Protein AF-A0A9W3XIC6-F1 (afdb_monomer_lite)

pLDDT: mean 89.59, std 8.78, range [54.06, 97.56]

Radius of gyration: 14.17 Å; chains: 1; bounding box: 34×26×43 Å

Secondary structure (DSSP, 8-state):
--HHHHHHHHHHHHHHHHHHHHHHHTPPPSSHHHHHHHHHHHHHHHHHHHHHHHTS-HHHHHHHHHH------TTEEEETTEEEE---

Structure (mmCIF, N/CA/C/O backbone):
data_AF-A0A9W3XIC6-F1
#
_entry.id   AF-A0A9W3XIC6-F1
#
loop_
_atom_site.group_PDB
_atom_site.id
_atom_site.type_symbol
_atom_site.label_atom_id
_atom_site.label_alt_id
_atom_site.label_comp_id
_atom_site.label_asym_id
_atom_site.label_entity_id
_atom_site.label_seq_id
_atom_site.pdbx_PDB_ins_code
_atom_site.Cartn_x
_atom_site.Cartn_y
_atom_site.Cartn_z
_atom_site.occupancy
_atom_site.B_iso_or_equiv
_atom_site.auth_seq_id
_atom_site.auth_comp_id
_atom_site.auth_asym_id
_atom_site.auth_atom_id
_atom_site.pdbx_PDB_model_num
ATOM 1 N N . MET A 1 1 ? 0.875 -6.026 24.367 1.00 54.06 1 MET A N 1
ATOM 2 C CA . MET A 1 1 ? 1.250 -4.861 23.542 1.00 54.06 1 MET A CA 1
ATOM 3 C C . MET A 1 1 ? 0.090 -3.901 23.607 1.00 54.06 1 MET A C 1
ATOM 5 O O . MET A 1 1 ? -1.034 -4.350 23.412 1.00 54.06 1 MET A O 1
ATOM 9 N N . ASP A 1 2 ? 0.339 -2.649 23.969 1.00 69.62 2 ASP A N 1
ATOM 10 C CA . ASP A 1 2 ? -0.723 -1.646 24.001 1.00 69.62 2 ASP A CA 1
ATOM 11 C C . ASP A 1 2 ? -1.209 -1.396 22.564 1.00 69.62 2 ASP A C 1
ATOM 13 O O . ASP A 1 2 ? -0.395 -1.324 21.637 1.00 69.62 2 ASP A O 1
ATOM 17 N N . ASN A 1 3 ? -2.524 -1.323 22.353 1.00 73.75 3 ASN A N 1
ATOM 18 C CA . ASN A 1 3 ? -3.124 -1.267 21.011 1.00 73.75 3 ASN A CA 1
ATOM 19 C C . ASN A 1 3 ? -2.610 -0.040 2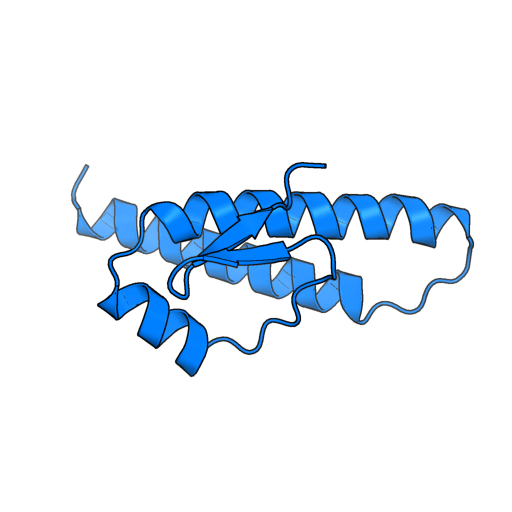0.222 1.00 73.75 3 ASN A C 1
ATOM 21 O O . ASN A 1 3 ? -2.379 -0.089 19.014 1.00 73.75 3 ASN A O 1
ATOM 25 N N . THR A 1 4 ? -2.310 1.037 20.950 1.00 79.69 4 THR A N 1
ATOM 26 C CA . THR A 1 4 ? -1.715 2.281 20.447 1.00 79.69 4 THR A CA 1
ATOM 27 C C . THR A 1 4 ? -0.309 2.086 19.862 1.00 79.69 4 THR A C 1
ATOM 29 O O . THR A 1 4 ? 0.028 2.678 18.836 1.00 79.69 4 THR A O 1
ATOM 32 N N . GLU A 1 5 ? 0.523 1.237 20.474 1.00 87.06 5 GLU A N 1
ATOM 33 C CA . GLU A 1 5 ? 1.896 0.990 20.014 1.00 87.06 5 GLU A CA 1
ATOM 34 C C . GLU A 1 5 ? 1.908 0.179 18.712 1.00 87.06 5 GLU A C 1
ATOM 36 O O . GLU A 1 5 ? 2.667 0.479 17.787 1.00 87.06 5 GLU A O 1
ATOM 41 N N . TYR A 1 6 ? 1.036 -0.831 18.622 1.00 84.44 6 TYR A N 1
ATOM 42 C CA . TYR A 1 6 ? 0.853 -1.618 17.402 1.00 84.44 6 TYR A CA 1
ATOM 43 C C . TYR A 1 6 ? 0.403 -0.732 16.239 1.00 84.44 6 TYR A C 1
ATOM 45 O O . TYR A 1 6 ? 0.987 -0.786 15.156 1.00 84.44 6 TYR A O 1
ATOM 53 N N . LYS A 1 7 ? -0.588 0.132 16.485 1.00 86.25 7 LYS A N 1
ATOM 54 C CA . LYS A 1 7 ? -1.130 1.017 15.456 1.00 86.25 7 LYS A CA 1
ATOM 55 C C . LYS A 1 7 ? -0.083 1.995 14.923 1.00 86.25 7 LYS A C 1
ATOM 57 O O . LYS A 1 7 ? 0.083 2.105 13.714 1.00 86.25 7 LYS A O 1
ATOM 62 N N . SER A 1 8 ? 0.697 2.611 15.811 1.00 89.75 8 SER A N 1
ATOM 63 C CA . SER A 1 8 ? 1.793 3.508 15.424 1.00 89.75 8 SER A CA 1
ATOM 64 C C . SER A 1 8 ? 2.843 2.813 14.542 1.00 89.75 8 SER A C 1
ATOM 66 O O . SER A 1 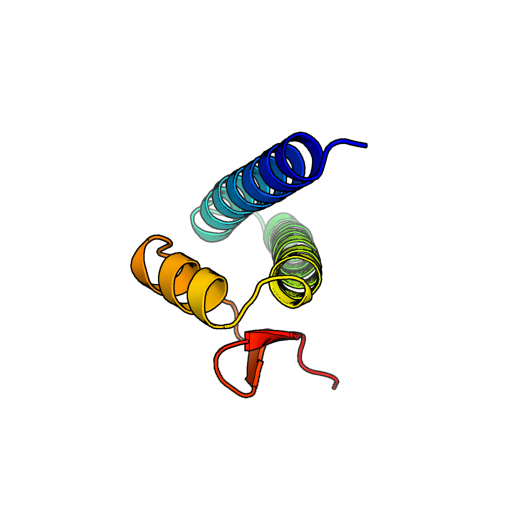8 ? 3.294 3.368 13.538 1.00 89.75 8 SER A O 1
ATOM 68 N N . LYS A 1 9 ? 3.195 1.559 14.861 1.00 91.31 9 LYS A N 1
ATOM 69 C CA . LYS A 1 9 ? 4.119 0.752 14.046 1.00 91.31 9 LYS A CA 1
ATOM 70 C C . LYS A 1 9 ? 3.539 0.420 12.669 1.00 91.31 9 LYS A C 1
ATOM 72 O O . LYS A 1 9 ? 4.261 0.530 11.678 1.00 91.31 9 LYS A O 1
ATOM 77 N N . LEU A 1 10 ? 2.259 0.044 12.604 1.00 92.31 10 LEU A N 1
ATOM 78 C CA . LEU A 1 10 ? 1.550 -0.222 11.349 1.00 92.31 10 LEU A CA 1
ATOM 79 C C . LEU A 1 10 ? 1.529 1.022 10.454 1.00 92.31 10 LEU A C 1
ATOM 81 O O . LEU A 1 10 ? 1.966 0.960 9.305 1.00 92.31 10 LEU A O 1
ATOM 85 N N . ASP A 1 11 ? 1.099 2.161 10.998 1.00 91.56 11 ASP A N 1
ATOM 86 C CA . ASP A 1 11 ? 1.021 3.421 10.258 1.00 91.56 11 ASP A CA 1
ATOM 87 C C . ASP A 1 11 ? 2.413 3.855 9.771 1.00 91.56 11 ASP A C 1
ATOM 89 O O . ASP A 1 11 ? 2.587 4.232 8.611 1.00 91.56 11 ASP A O 1
ATOM 93 N N . GLY A 1 12 ? 3.440 3.718 10.618 1.00 94.62 12 GLY A N 1
ATOM 94 C CA . GLY A 1 12 ? 4.829 3.977 10.240 1.00 94.62 12 GLY A CA 1
ATOM 95 C C . GLY A 1 12 ? 5.318 3.081 9.097 1.00 94.62 12 GLY A C 1
ATOM 96 O O . GLY A 1 12 ? 6.000 3.560 8.184 1.00 94.62 12 GLY A O 1
ATOM 97 N N . ARG A 1 13 ? 4.944 1.794 9.103 1.00 96.38 13 ARG A N 1
ATOM 98 C CA . ARG A 1 13 ? 5.294 0.859 8.027 1.00 96.38 13 ARG A CA 1
ATOM 99 C C . ARG A 1 13 ? 4.606 1.226 6.716 1.00 96.38 13 ARG A C 1
ATOM 101 O O . ARG A 1 13 ? 5.296 1.309 5.700 1.00 96.38 13 ARG A O 1
ATOM 108 N N . ILE A 1 14 ? 3.304 1.516 6.748 1.00 96.00 14 ILE A N 1
A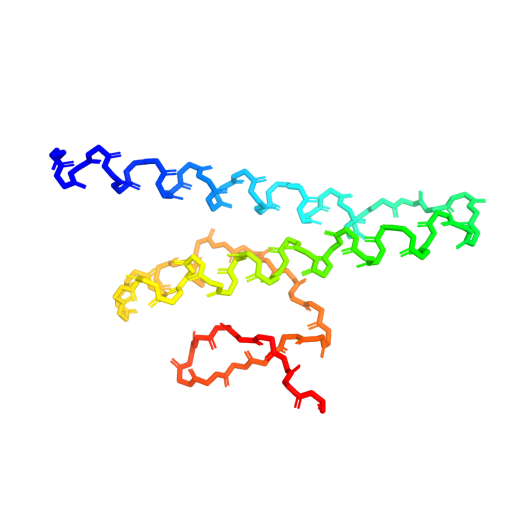TOM 109 C CA . ILE A 1 14 ? 2.538 1.963 5.575 1.00 96.00 14 ILE A CA 1
ATOM 110 C C . ILE A 1 14 ? 3.183 3.223 4.985 1.00 96.00 14 ILE A C 1
ATOM 112 O O . ILE A 1 14 ? 3.512 3.251 3.803 1.00 96.00 14 ILE A O 1
ATOM 116 N N . GLN A 1 15 ? 3.480 4.235 5.804 1.00 95.19 15 GLN A N 1
ATOM 117 C CA . GLN A 1 15 ? 4.122 5.471 5.334 1.00 95.19 15 GLN A CA 1
ATOM 118 C C . GLN A 1 15 ? 5.511 5.234 4.720 1.00 95.19 15 GLN A C 1
ATOM 120 O O . GLN A 1 15 ? 5.885 5.882 3.740 1.00 95.19 15 GLN A O 1
ATOM 125 N N . SER A 1 16 ? 6.292 4.301 5.269 1.00 96.25 16 SER A N 1
ATOM 126 C CA . SER A 1 16 ? 7.589 3.915 4.700 1.00 96.25 16 SER A CA 1
ATOM 127 C C . SER A 1 16 ? 7.448 3.217 3.343 1.00 96.25 16 SER A C 1
ATOM 129 O O . SER A 1 16 ? 8.242 3.478 2.436 1.00 96.25 16 SER A O 1
ATOM 131 N N . LEU A 1 17 ? 6.447 2.347 3.191 1.00 96.94 17 LEU A N 1
ATOM 132 C CA . LEU A 1 17 ? 6.143 1.668 1.931 1.00 96.94 17 LEU A CA 1
ATOM 133 C C . LEU A 1 17 ? 5.694 2.663 0.859 1.00 96.94 17 LEU A C 1
ATOM 135 O O . LEU A 1 17 ? 6.278 2.666 -0.218 1.00 96.94 17 LEU A O 1
ATOM 139 N N . LEU A 1 18 ? 4.780 3.582 1.186 1.00 95.62 18 LEU A N 1
ATOM 14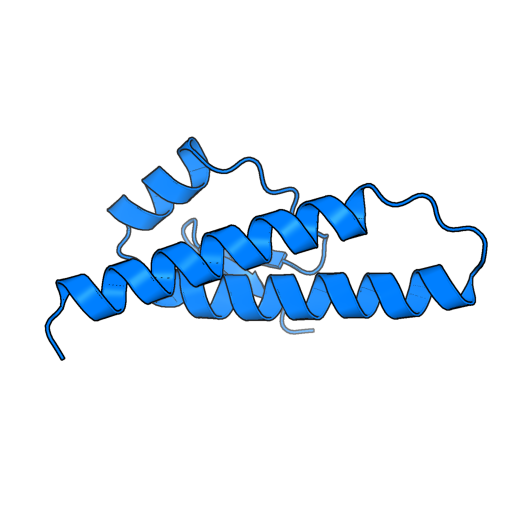0 C CA . LEU A 1 18 ? 4.328 4.637 0.268 1.00 95.62 18 LEU A CA 1
ATOM 141 C C . LEU A 1 18 ? 5.494 5.471 -0.281 1.00 95.62 18 LEU A C 1
ATOM 143 O O . LEU A 1 18 ? 5.575 5.727 -1.477 1.00 95.62 18 LEU A O 1
ATOM 147 N N . LYS A 1 19 ? 6.444 5.866 0.576 1.00 94.12 19 LYS A N 1
ATOM 148 C CA . LYS A 1 19 ? 7.628 6.624 0.134 1.00 94.12 19 LYS A CA 1
ATOM 149 C C . LYS A 1 19 ? 8.494 5.833 -0.847 1.00 94.12 19 LYS A C 1
ATOM 151 O O . LYS A 1 19 ? 8.988 6.407 -1.814 1.00 94.12 19 LYS A O 1
ATOM 156 N N . ARG A 1 20 ? 8.699 4.536 -0.591 1.00 93.88 20 ARG A N 1
ATOM 157 C CA . ARG A 1 20 ? 9.492 3.656 -1.466 1.00 93.88 20 ARG A CA 1
ATOM 158 C C . ARG A 1 20 ? 8.786 3.389 -2.790 1.00 93.88 20 ARG A C 1
ATOM 160 O O . ARG A 1 20 ? 9.432 3.452 -3.829 1.00 93.88 20 ARG A O 1
ATOM 167 N N . HIS A 1 21 ? 7.476 3.175 -2.745 1.00 95.12 21 HIS A N 1
ATOM 168 C CA . HIS A 1 21 ? 6.628 2.993 -3.919 1.00 95.12 21 HIS A CA 1
ATOM 169 C C . HIS A 1 21 ? 6.717 4.200 -4.861 1.00 95.12 21 HIS A C 1
ATOM 171 O O . HIS A 1 21 ? 7.163 4.067 -5.999 1.00 95.12 21 HIS A O 1
ATOM 177 N N . THR A 1 22 ? 6.461 5.404 -4.339 1.00 92.25 22 THR A N 1
ATOM 178 C CA . THR A 1 22 ? 6.591 6.658 -5.095 1.00 92.25 22 THR A CA 1
ATOM 179 C C . THR A 1 22 ? 7.999 6.852 -5.656 1.00 92.25 22 THR A C 1
ATOM 181 O O . THR A 1 22 ? 8.160 7.356 -6.767 1.00 92.25 22 THR A O 1
ATOM 184 N N . TYR A 1 23 ? 9.033 6.470 -4.904 1.00 90.31 23 TYR A N 1
ATOM 185 C CA . TYR A 1 23 ? 10.414 6.558 -5.371 1.00 90.31 23 TYR A CA 1
ATOM 186 C C . TYR A 1 23 ? 10.687 5.633 -6.563 1.00 90.31 23 TYR A C 1
ATOM 188 O O . TYR A 1 23 ? 11.331 6.066 -7.515 1.00 90.31 23 TYR A O 1
ATOM 196 N N . TYR A 1 24 ? 10.199 4.391 -6.530 1.00 89.31 24 TYR A N 1
ATOM 197 C CA . TYR A 1 24 ? 10.405 3.433 -7.617 1.00 89.31 24 TYR A CA 1
ATOM 198 C C . TYR A 1 24 ? 9.618 3.799 -8.873 1.00 89.31 24 TYR A C 1
ATOM 200 O O . TYR A 1 24 ? 10.204 3.793 -9.952 1.00 89.31 24 TYR A O 1
ATOM 208 N N . LEU A 1 25 ? 8.354 4.213 -8.746 1.00 87.00 25 LEU A N 1
ATOM 209 C CA . LEU A 1 25 ? 7.544 4.606 -9.906 1.00 87.00 25 LEU A CA 1
ATOM 210 C C . LEU A 1 25 ? 8.079 5.843 -10.636 1.00 87.00 25 LEU A C 1
ATOM 212 O O . LEU A 1 25 ? 7.996 5.927 -11.857 1.00 87.00 25 LEU A O 1
ATOM 216 N N . ASN A 1 26 ? 8.639 6.808 -9.904 1.00 85.06 26 ASN A N 1
ATOM 217 C CA . ASN A 1 26 ? 9.136 8.055 -10.496 1.00 85.06 26 ASN A CA 1
ATOM 218 C C . ASN A 1 26 ? 10.603 7.986 -10.934 1.00 85.06 26 ASN A C 1
ATOM 220 O O . ASN A 1 26 ? 11.166 8.991 -11.387 1.00 85.06 26 ASN A O 1
ATOM 224 N N . ARG A 1 27 ? 11.265 6.839 -10.764 1.00 83.31 27 ARG A N 1
ATOM 225 C CA . ARG A 1 27 ? 12.672 6.710 -11.124 1.00 83.31 27 ARG A CA 1
ATOM 226 C C . ARG A 1 27 ? 12.815 6.621 -12.642 1.00 83.31 27 ARG A C 1
ATOM 228 O O . ARG A 1 27 ? 12.130 5.855 -13.304 1.00 83.31 27 ARG A O 1
ATOM 235 N N . LYS A 1 28 ? 13.748 7.397 -13.198 1.00 77.88 28 LYS A N 1
ATOM 236 C CA . LYS A 1 28 ? 14.185 7.214 -14.586 1.00 77.88 28 LYS A CA 1
ATOM 237 C C . LYS A 1 28 ? 15.139 6.026 -14.640 1.00 77.88 28 LYS A C 1
ATOM 239 O O . LYS A 1 28 ? 16.099 5.988 -13.869 1.00 77.88 28 LYS A O 1
ATOM 244 N N . PHE A 1 29 ? 14.862 5.078 -15.524 1.00 75.69 29 PHE A N 1
ATOM 245 C CA . PHE A 1 29 ? 15.682 3.883 -15.703 1.00 75.69 29 PHE A CA 1
ATOM 246 C C . PHE A 1 29 ? 16.718 4.116 -16.800 1.00 7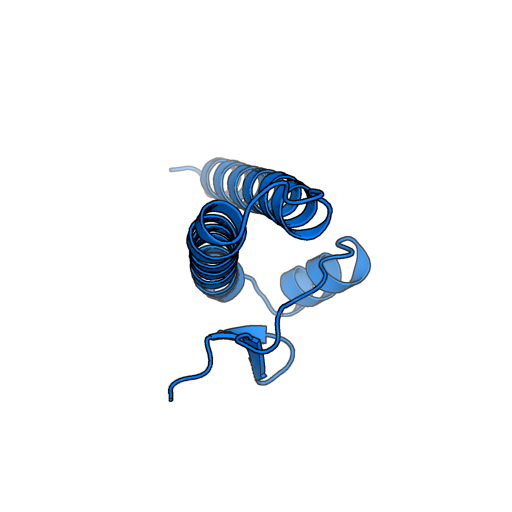5.69 29 PHE A C 1
ATOM 248 O O . PHE A 1 29 ? 16.401 4.678 -17.848 1.00 75.69 29 PHE A O 1
ATOM 255 N N . GLU A 1 30 ? 17.957 3.705 -16.536 1.00 75.56 30 GLU A N 1
ATOM 256 C CA . GLU A 1 30 ? 19.076 3.825 -17.478 1.00 75.56 30 GLU A CA 1
ATOM 257 C C . GLU A 1 30 ? 19.298 2.521 -18.270 1.00 75.56 30 GLU A C 1
ATOM 259 O O . GLU A 1 30 ? 19.954 2.549 -19.310 1.00 75.56 30 GLU A O 1
ATOM 264 N N . SER A 1 31 ? 18.717 1.394 -17.828 1.00 76.69 31 SER A N 1
ATOM 265 C CA . SER A 1 31 ? 18.811 0.089 -18.496 1.00 76.69 31 SER A CA 1
ATOM 266 C C . SER A 1 31 ? 17.531 -0.758 -18.377 1.00 76.69 31 SER A C 1
ATOM 268 O O . SER A 1 31 ? 16.729 -0.583 -17.458 1.00 76.69 31 SER A O 1
ATOM 270 N N . GLU A 1 32 ? 17.350 -1.716 -19.294 1.00 71.25 32 GLU A N 1
ATOM 271 C CA . GLU A 1 32 ? 16.240 -2.687 -19.261 1.00 71.25 32 GLU A CA 1
ATOM 272 C C . GLU A 1 32 ? 16.339 -3.676 -18.087 1.00 71.25 32 GLU A C 1
ATOM 274 O O . GLU A 1 32 ? 15.316 -4.083 -17.536 1.00 71.25 32 GLU A O 1
ATOM 279 N N . SER A 1 33 ? 17.553 -4.042 -17.656 1.00 73.31 33 SER A N 1
ATOM 280 C CA . SER A 1 33 ? 17.737 -4.888 -16.468 1.00 73.31 33 SER A CA 1
ATOM 281 C C . SER A 1 33 ? 17.275 -4.191 -15.190 1.00 73.31 33 SER A C 1
ATOM 283 O O . SER A 1 33 ? 16.741 -4.846 -14.297 1.00 73.31 33 SER A O 1
ATOM 285 N N . ASP A 1 34 ? 17.427 -2.864 -15.119 1.00 76.19 34 ASP A N 1
ATOM 286 C CA . ASP A 1 34 ? 16.884 -2.084 -14.010 1.00 76.19 34 ASP A CA 1
ATOM 287 C C . ASP A 1 34 ? 15.350 -2.098 -14.059 1.00 76.19 34 ASP A C 1
ATOM 289 O O . ASP A 1 34 ? 14.707 -2.368 -13.051 1.00 76.19 34 ASP A O 1
ATOM 293 N N . LEU A 1 35 ? 14.743 -1.908 -15.234 1.00 77.62 35 LEU A N 1
ATOM 294 C CA . LEU A 1 35 ? 13.281 -1.935 -15.391 1.00 77.62 35 LEU A CA 1
ATOM 295 C C . LEU A 1 35 ? 12.631 -3.186 -14.773 1.00 77.62 35 LEU A C 1
ATOM 297 O O . LEU A 1 35 ? 11.662 -3.052 -14.028 1.00 77.62 35 LEU A O 1
ATOM 301 N N . GLY A 1 36 ? 13.187 -4.378 -15.019 1.00 80.25 36 GLY A N 1
ATOM 302 C CA . GLY A 1 36 ? 12.664 -5.629 -14.457 1.00 80.25 36 GLY A CA 1
ATOM 303 C C . GLY A 1 36 ? 12.761 -5.703 -12.928 1.00 80.25 36 GLY A C 1
ATOM 304 O O . GLY A 1 36 ? 11.763 -5.958 -12.256 1.00 80.25 36 GLY A O 1
ATOM 305 N N . ALA A 1 37 ? 13.940 -5.420 -12.366 1.00 81.06 37 ALA A N 1
ATOM 306 C CA . ALA A 1 37 ? 14.160 -5.479 -10.918 1.00 81.06 37 ALA A CA 1
ATOM 307 C C . ALA A 1 37 ? 13.339 -4.426 -10.150 1.00 81.06 37 ALA A C 1
ATOM 309 O O . ALA A 1 37 ? 12.872 -4.671 -9.037 1.00 81.06 37 ALA A O 1
ATOM 310 N N . PHE A 1 38 ? 13.140 -3.244 -10.737 1.00 85.06 38 PHE A N 1
ATOM 311 C CA . PHE A 1 38 ? 12.314 -2.202 -10.132 1.00 85.06 38 PHE A CA 1
ATOM 312 C C . PHE A 1 38 ? 10.817 -2.510 -10.241 1.00 85.06 38 PHE A C 1
ATOM 314 O O . PHE A 1 38 ? 10.097 -2.225 -9.287 1.00 85.06 38 PHE A O 1
ATOM 321 N N . ALA A 1 39 ? 10.352 -3.126 -11.334 1.00 87.56 39 ALA A N 1
ATOM 322 C CA . ALA A 1 39 ? 8.972 -3.600 -11.442 1.00 87.56 39 ALA A CA 1
ATOM 323 C C . ALA A 1 39 ? 8.655 -4.657 -10.369 1.00 87.56 39 ALA A C 1
ATOM 325 O O . ALA A 1 39 ? 7.652 -4.535 -9.668 1.00 87.56 39 ALA A O 1
ATOM 326 N N . GLU A 1 40 ? 9.556 -5.623 -10.157 1.00 89.81 40 GLU A N 1
ATOM 327 C CA . GLU A 1 40 ? 9.449 -6.594 -9.058 1.00 89.81 40 GLU A CA 1
ATOM 328 C C . GLU A 1 40 ? 9.435 -5.892 -7.689 1.00 89.81 40 GLU A C 1
ATOM 330 O O . GLU A 1 40 ? 8.605 -6.189 -6.830 1.00 89.81 40 GLU A O 1
ATOM 335 N N . GLY A 1 41 ? 10.306 -4.898 -7.493 1.00 92.25 41 GLY A N 1
ATOM 336 C CA . GLY A 1 41 ? 10.335 -4.100 -6.269 1.00 92.25 41 GLY A CA 1
ATOM 337 C C . GLY A 1 41 ? 9.032 -3.336 -6.001 1.00 92.25 41 GLY A C 1
ATOM 338 O O . GLY A 1 41 ? 8.610 -3.251 -4.848 1.00 92.25 41 GLY A O 1
ATOM 339 N N . VAL A 1 42 ? 8.389 -2.786 -7.036 1.00 94.75 42 VAL A N 1
ATOM 340 C CA . VAL A 1 42 ? 7.073 -2.135 -6.919 1.00 94.75 42 VAL A CA 1
ATOM 341 C C . VAL A 1 42 ? 6.011 -3.160 -6.538 1.00 94.75 42 VAL A C 1
ATOM 343 O O . VAL A 1 42 ? 5.294 -2.929 -5.567 1.00 94.75 42 VAL A O 1
ATOM 346 N N . PHE A 1 43 ? 5.971 -4.304 -7.224 1.00 95.31 43 PHE A N 1
ATOM 347 C CA . PHE A 1 43 ? 5.025 -5.380 -6.934 1.00 95.31 43 PHE A CA 1
ATOM 348 C C . PHE A 1 43 ? 5.111 -5.848 -5.473 1.00 95.31 43 PHE A C 1
ATOM 350 O O . PHE A 1 43 ? 4.099 -5.899 -4.782 1.00 95.31 43 PHE A O 1
ATOM 357 N N . LEU A 1 44 ? 6.320 -6.099 -4.955 1.00 95.94 44 LEU A N 1
ATOM 358 C CA . LEU A 1 44 ? 6.516 -6.510 -3.558 1.00 95.94 44 LEU A CA 1
ATOM 359 C C . LEU A 1 44 ? 6.031 -5.455 -2.552 1.00 95.94 44 LEU A C 1
ATOM 361 O O . LEU A 1 44 ? 5.546 -5.795 -1.472 1.00 95.94 44 LEU A O 1
ATOM 365 N N . ILE A 1 45 ? 6.169 -4.167 -2.882 1.00 97.00 45 ILE A N 1
ATOM 366 C CA . ILE A 1 45 ? 5.647 -3.089 -2.037 1.00 97.00 45 ILE A CA 1
ATOM 367 C C . ILE A 1 45 ? 4.117 -3.067 -2.075 1.00 97.00 45 ILE A C 1
ATOM 369 O O . ILE A 1 45 ? 3.493 -2.871 -1.032 1.00 97.00 45 ILE A O 1
ATOM 373 N N . GLU A 1 46 ? 3.514 -3.243 -3.249 1.00 97.19 46 GLU A N 1
ATOM 374 C CA . GLU A 1 46 ? 2.060 -3.255 -3.406 1.00 97.19 46 GLU A CA 1
ATOM 375 C C . GLU A 1 46 ? 1.415 -4.467 -2.737 1.00 97.19 46 GLU A C 1
ATOM 377 O O . GLU A 1 46 ? 0.398 -4.297 -2.067 1.00 97.19 46 GLU A O 1
ATOM 382 N N . ASP A 1 47 ? 2.035 -5.645 -2.819 1.00 97.19 47 ASP A N 1
ATOM 383 C CA . ASP A 1 47 ? 1.596 -6.853 -2.113 1.00 97.19 47 ASP A CA 1
ATOM 384 C C . ASP A 1 47 ? 1.592 -6.635 -0.595 1.00 97.19 47 ASP A C 1
ATOM 386 O O . ASP A 1 47 ? 0.577 -6.828 0.083 1.00 97.19 47 ASP A O 1
ATOM 390 N N . GLU A 1 48 ? 2.692 -6.098 -0.056 1.00 97.56 48 GLU A N 1
ATOM 391 C CA . GLU A 1 48 ? 2.773 -5.790 1.369 1.00 97.56 48 GLU A CA 1
ATOM 392 C C . GLU A 1 48 ? 1.754 -4.713 1.779 1.00 97.56 48 GLU A C 1
ATOM 394 O O . GLU A 1 48 ? 1.121 -4.825 2.830 1.00 97.56 48 GLU A O 1
ATOM 399 N N . LEU A 1 49 ? 1.551 -3.675 0.962 1.00 97.50 49 LEU A N 1
ATOM 400 C CA . LEU A 1 49 ? 0.532 -2.661 1.232 1.00 97.50 49 LEU A CA 1
ATOM 401 C C . LEU A 1 49 ? -0.874 -3.268 1.238 1.00 97.50 49 LEU A C 1
ATOM 403 O O . LEU A 1 49 ? -1.626 -2.993 2.171 1.00 97.50 49 LEU A O 1
ATOM 407 N N . CYS A 1 50 ? -1.224 -4.114 0.268 1.00 96.88 50 CYS A N 1
ATOM 408 C CA . CYS A 1 50 ? -2.519 -4.799 0.233 1.00 96.88 50 CYS A CA 1
ATOM 409 C C . CYS A 1 50 ? -2.737 -5.625 1.508 1.00 96.88 50 CYS A C 1
ATOM 411 O O . CYS A 1 50 ? -3.781 -5.512 2.161 1.00 96.88 50 CYS A O 1
ATOM 413 N N . PHE A 1 51 ? -1.720 -6.383 1.929 1.00 96.06 51 PHE A N 1
ATOM 414 C CA . PHE A 1 51 ? -1.762 -7.150 3.172 1.00 96.06 51 PHE A CA 1
ATOM 415 C C . PHE A 1 51 ? -1.974 -6.255 4.400 1.00 96.06 51 PHE A C 1
ATOM 417 O O . PHE A 1 51 ? -2.875 -6.508 5.200 1.00 96.06 51 PHE A O 1
ATOM 424 N N . LEU A 1 52 ? -1.199 -5.179 4.554 1.00 96.06 52 LEU A N 1
ATOM 425 C CA . LEU A 1 52 ? -1.304 -4.288 5.714 1.00 96.06 52 LEU A CA 1
ATOM 426 C C . LEU A 1 52 ? -2.637 -3.523 5.756 1.00 96.06 52 LEU A C 1
ATOM 428 O O 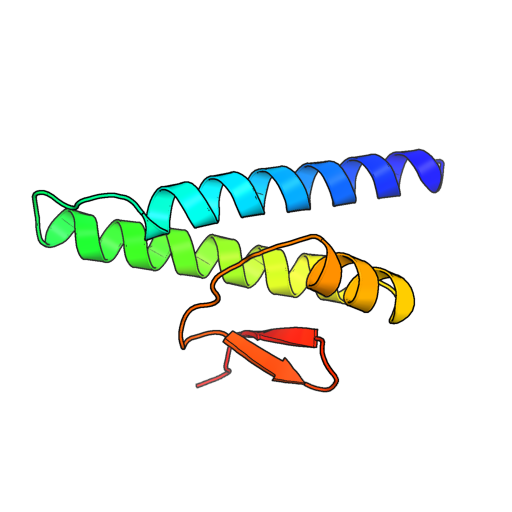. LEU A 1 52 ? -3.222 -3.353 6.829 1.00 96.06 52 LEU A O 1
ATOM 432 N N . LEU A 1 53 ? -3.142 -3.089 4.601 1.00 95.69 53 LEU A N 1
ATOM 433 C CA . LEU A 1 53 ? -4.421 -2.388 4.481 1.00 95.69 53 LEU A CA 1
ATOM 434 C C . LEU A 1 53 ? -5.615 -3.317 4.759 1.00 95.69 53 LEU A C 1
ATOM 436 O O . LEU A 1 53 ? -6.662 -2.853 5.214 1.00 95.69 53 LEU A O 1
ATOM 440 N N . SER A 1 54 ? -5.459 -4.635 4.596 1.00 94.06 54 SER A N 1
ATOM 441 C CA . SER A 1 54 ? -6.501 -5.608 4.956 1.00 94.06 54 SER A CA 1
ATOM 442 C C . SER A 1 54 ? -6.891 -5.555 6.443 1.00 94.06 54 SER A C 1
ATOM 444 O O . SER A 1 54 ? -8.050 -5.797 6.778 1.00 94.06 54 SER A O 1
ATOM 446 N N . PHE A 1 55 ? -5.972 -5.142 7.327 1.00 91.94 55 PHE A N 1
ATOM 447 C CA . PHE A 1 55 ? -6.222 -5.017 8.768 1.00 91.94 55 PHE A CA 1
ATOM 448 C C . PHE A 1 55 ? -6.946 -3.727 9.163 1.00 91.94 55 PHE A C 1
ATOM 450 O O . PHE A 1 55 ? -7.367 -3.587 10.312 1.00 91.94 55 PHE A O 1
ATOM 457 N N . LEU A 1 56 ? -7.066 -2.764 8.248 1.00 92.50 56 LEU A N 1
ATOM 458 C CA . LEU A 1 56 ? -7.710 -1.491 8.535 1.00 92.50 56 LEU A CA 1
ATOM 459 C C . LEU A 1 56 ? -9.232 -1.633 8.557 1.00 92.50 56 LEU A C 1
ATOM 461 O O . LEU A 1 56 ? -9.832 -2.354 7.758 1.00 92.50 56 LEU A O 1
ATOM 465 N N . THR A 1 57 ? -9.884 -0.885 9.437 1.00 94.19 57 THR A N 1
ATOM 466 C CA . THR A 1 57 ? -11.338 -0.698 9.408 1.00 94.19 57 THR A CA 1
ATOM 467 C C . THR A 1 57 ? -11.767 0.061 8.147 1.00 94.19 57 THR A C 1
ATOM 469 O O . THR A 1 57 ? -10.963 0.721 7.489 1.00 94.19 57 THR A O 1
ATOM 472 N N . ASN A 1 58 ? -13.058 0.011 7.805 1.00 94.75 58 ASN A N 1
ATOM 473 C CA . ASN A 1 58 ? -13.578 0.733 6.635 1.00 94.75 58 ASN A CA 1
ATOM 474 C C . ASN A 1 58 ? -13.336 2.251 6.735 1.00 94.75 58 ASN A C 1
ATOM 476 O O . ASN A 1 58 ? -13.003 2.888 5.740 1.00 94.75 58 ASN A O 1
ATOM 480 N N . GLN A 1 59 ? -13.453 2.825 7.936 1.00 95.00 59 GLN A N 1
ATOM 481 C CA . GLN A 1 59 ? -13.195 4.248 8.158 1.00 95.00 59 GLN A CA 1
ATOM 482 C C . GLN A 1 59 ? -11.714 4.595 7.940 1.00 95.00 59 GLN A C 1
ATOM 484 O O . GLN A 1 59 ? -11.396 5.604 7.314 1.00 95.00 59 GLN A O 1
ATOM 489 N N . GLU A 1 60 ? -10.797 3.754 8.419 1.00 93.88 60 GLU A N 1
ATOM 490 C CA . GLU A 1 60 ? -9.357 3.952 8.226 1.00 93.88 60 GLU A CA 1
ATOM 491 C C . GLU A 1 60 ? -8.947 3.814 6.756 1.00 93.88 60 GLU A C 1
ATOM 493 O O . GLU A 1 60 ? -8.120 4.594 6.292 1.00 93.88 60 GLU A O 1
ATOM 498 N N . ILE A 1 61 ? -9.562 2.894 6.005 1.00 95.12 61 ILE A N 1
ATOM 499 C CA . ILE A 1 61 ? -9.357 2.772 4.553 1.00 95.12 61 ILE A CA 1
ATOM 500 C C . ILE A 1 61 ? -9.815 4.029 3.812 1.00 95.12 61 ILE A C 1
ATOM 502 O O . ILE A 1 61 ? -9.092 4.545 2.964 1.00 95.12 61 ILE A O 1
ATOM 506 N N . GLN A 1 62 ? -10.977 4.581 4.162 1.00 93.81 62 GLN A N 1
ATOM 507 C CA . GLN A 1 62 ? -11.440 5.838 3.568 1.00 93.81 62 GLN A CA 1
ATOM 508 C C . GLN A 1 62 ? -10.483 6.997 3.865 1.00 93.81 62 GLN A C 1
ATOM 510 O O . GLN A 1 62 ? -10.203 7.812 2.985 1.00 93.81 62 GLN A O 1
ATOM 515 N N . TYR A 1 63 ? -9.949 7.071 5.089 1.00 93.75 63 TYR A N 1
ATOM 516 C CA . TYR A 1 63 ? -8.925 8.060 5.418 1.00 93.75 63 TYR A CA 1
ATOM 517 C C . TYR A 1 63 ? -7.635 7.835 4.635 1.00 93.75 63 TYR A C 1
ATOM 519 O O . TYR A 1 63 ? -7.076 8.802 4.121 1.00 93.75 63 TYR A O 1
ATOM 527 N N . PHE A 1 64 ? -7.190 6.587 4.497 1.00 94.25 64 PHE A N 1
ATOM 528 C CA . PHE A 1 64 ? -6.040 6.246 3.671 1.00 94.25 64 PHE A CA 1
ATOM 529 C C . PHE A 1 64 ? -6.230 6.762 2.238 1.00 94.25 64 PHE A C 1
ATOM 531 O O . PHE A 1 64 ? -5.402 7.540 1.774 1.00 94.25 64 PHE A O 1
ATOM 538 N N . HIS A 1 65 ? -7.348 6.453 1.577 1.00 92.44 65 HIS A N 1
ATOM 539 C CA . HIS A 1 65 ? -7.617 6.915 0.205 1.00 92.44 65 HIS A CA 1
ATOM 540 C C . HIS A 1 65 ? -7.724 8.435 0.083 1.00 92.44 65 HIS A C 1
ATOM 542 O O . HIS A 1 65 ? -7.348 9.011 -0.931 1.00 92.44 65 HIS A O 1
ATOM 548 N N . ARG A 1 66 ? -8.221 9.111 1.122 1.00 92.44 66 ARG A N 1
ATOM 549 C CA . ARG A 1 66 ? -8.347 10.574 1.127 1.00 92.44 66 ARG A CA 1
ATOM 550 C C . ARG A 1 66 ? -7.007 11.289 1.301 1.00 92.44 66 ARG A C 1
ATOM 552 O O . ARG A 1 66 ? -6.843 12.396 0.792 1.00 92.44 66 ARG A O 1
ATOM 559 N N . PHE A 1 67 ? -6.095 10.712 2.080 1.00 90.50 67 PHE A N 1
ATOM 560 C CA . PHE A 1 67 ? -4.855 11.374 2.497 1.00 90.50 67 PHE A CA 1
ATOM 561 C C . PHE A 1 67 ? -3.596 10.814 1.836 1.00 90.50 67 PHE A C 1
ATOM 563 O O . PHE A 1 67 ? -2.529 11.414 1.963 1.00 90.50 67 PHE A O 1
ATOM 570 N N . THR A 1 68 ? -3.701 9.695 1.127 1.00 88.88 68 THR A N 1
ATOM 571 C CA . THR A 1 68 ? -2.600 9.117 0.359 1.00 88.88 68 THR A CA 1
ATOM 572 C C . THR A 1 68 ? -2.895 9.246 -1.127 1.00 88.88 68 THR A C 1
ATOM 574 O O . THR A 1 68 ? -4.005 8.997 -1.579 1.00 88.88 68 THR A O 1
ATOM 577 N N . ASN A 1 69 ? -1.889 9.671 -1.887 1.00 84.44 69 ASN A N 1
ATOM 578 C CA . ASN A 1 69 ? -1.966 9.762 -3.341 1.00 84.44 69 ASN A CA 1
ATOM 579 C C . ASN A 1 69 ? -1.042 8.701 -3.944 1.00 84.44 69 ASN A C 1
ATOM 581 O O . ASN A 1 69 ? 0.001 9.021 -4.514 1.00 84.44 69 ASN A O 1
ATOM 585 N N . ILE A 1 70 ? -1.372 7.436 -3.688 1.00 92.56 70 ILE A N 1
ATOM 586 C CA . ILE A 1 70 ? -0.653 6.285 -4.235 1.00 92.56 70 ILE A CA 1
ATOM 587 C C . ILE A 1 70 ? -1.164 5.979 -5.648 1.00 92.56 70 ILE A C 1
ATOM 589 O O . ILE A 1 70 ? -2.368 5.979 -5.894 1.00 92.56 70 ILE A O 1
ATOM 593 N N . GLN A 1 71 ? -0.242 5.721 -6.575 1.00 93.75 71 GLN A N 1
ATOM 594 C CA . GLN A 1 71 ? -0.550 5.299 -7.942 1.00 93.75 71 GLN A CA 1
ATOM 595 C C . GLN A 1 71 ? -0.381 3.788 -8.075 1.00 93.75 71 GLN A C 1
ATOM 597 O O . GLN A 1 71 ? 0.710 3.316 -8.360 1.00 93.75 71 GLN A O 1
ATOM 602 N N . TRP A 1 72 ? -1.446 3.033 -7.845 1.00 95.12 72 TRP A N 1
ATOM 603 C CA . TRP A 1 72 ? -1.404 1.578 -7.966 1.00 95.12 72 TRP A CA 1
ATOM 604 C C . TRP A 1 72 ? -1.082 1.129 -9.394 1.00 95.12 72 TRP A C 1
ATOM 606 O O . TRP A 1 72 ? -1.570 1.734 -10.352 1.00 95.12 72 TRP A O 1
ATOM 616 N N . THR A 1 73 ? -0.273 0.079 -9.532 1.00 94.75 73 THR A N 1
ATOM 617 C CA . THR A 1 73 ? -0.061 -0.578 -10.825 1.00 94.75 73 THR A CA 1
ATOM 618 C C . THR A 1 73 ? -1.279 -1.398 -11.248 1.00 94.75 73 THR A C 1
ATOM 620 O O . THR A 1 73 ? -2.209 -1.636 -10.473 1.00 94.75 73 THR A O 1
ATOM 623 N N . ASP A 1 74 ? -1.243 -1.884 -12.489 1.00 94.44 74 ASP A N 1
ATOM 624 C CA . ASP A 1 74 ? -2.264 -2.777 -13.031 1.00 94.44 74 ASP A CA 1
ATOM 625 C C . ASP A 1 74 ? -2.300 -4.154 -12.342 1.00 94.44 74 ASP A C 1
ATOM 627 O O . ASP A 1 74 ? -3.214 -4.925 -12.621 1.00 94.44 74 ASP A O 1
ATOM 631 N N . GLU A 1 75 ? -1.377 -4.478 -11.432 1.00 94.56 75 GLU A N 1
ATOM 632 C CA . GLU A 1 75 ? -1.415 -5.721 -10.643 1.00 94.56 75 GLU A CA 1
ATOM 633 C C . GLU A 1 75 ? -2.377 -5.643 -9.448 1.00 94.56 75 GLU A C 1
ATOM 635 O O . GLU A 1 75 ? -2.711 -6.666 -8.850 1.00 94.56 75 GLU A O 1
ATOM 640 N N . VAL A 1 76 ? -2.858 -4.444 -9.104 1.00 96.81 76 VAL A N 1
ATOM 641 C CA . VAL A 1 76 ? -3.768 -4.227 -7.975 1.00 96.81 76 VAL A CA 1
ATOM 642 C C . VAL A 1 76 ? -5.196 -4.023 -8.473 1.00 96.81 76 VAL A C 1
ATOM 644 O O . VAL A 1 76 ? -5.464 -3.278 -9.417 1.00 96.81 76 VAL A O 1
ATOM 647 N N . GLU A 1 77 ? -6.143 -4.677 -7.813 1.00 96.62 77 GLU A N 1
ATOM 648 C CA . GLU A 1 77 ? -7.576 -4.461 -7.980 1.00 96.62 77 GLU A CA 1
ATOM 649 C C . GLU A 1 77 ? -8.233 -4.001 -6.678 1.00 96.62 77 GLU A C 1
ATOM 651 O O . GLU A 1 77 ? -7.637 -4.049 -5.603 1.00 96.62 77 GLU A O 1
ATOM 656 N N . PHE A 1 78 ? -9.477 -3.527 -6.774 1.00 95.12 78 PHE A N 1
ATOM 657 C CA . PHE A 1 78 ? -10.227 -3.013 -5.632 1.00 95.12 78 PHE A CA 1
ATOM 658 C C . PHE A 1 78 ? -11.507 -3.807 -5.411 1.00 95.12 78 PHE A C 1
ATOM 660 O O . PHE A 1 78 ? -12.420 -3.779 -6.236 1.00 95.12 78 PHE A O 1
ATOM 667 N N . VAL A 1 79 ? -11.607 -4.441 -4.244 1.00 94.12 79 VAL A N 1
ATOM 668 C CA . VAL A 1 79 ? -12.806 -5.159 -3.801 1.00 94.12 79 VAL A CA 1
ATOM 669 C C . VAL A 1 79 ? -13.364 -4.448 -2.575 1.00 94.12 79 VAL A C 1
ATOM 671 O O . VAL A 1 79 ? -12.742 -4.442 -1.515 1.00 94.12 79 VAL A O 1
ATOM 674 N N . ASN A 1 80 ? -14.542 -3.831 -2.707 1.00 90.81 80 ASN A N 1
ATOM 675 C CA . ASN A 1 80 ? -15.163 -3.018 -1.649 1.00 90.81 80 ASN A CA 1
ATOM 676 C C . ASN A 1 80 ? -14.209 -1.939 -1.091 1.00 90.81 80 ASN A C 1
ATOM 678 O O . ASN A 1 80 ? -13.981 -1.868 0.117 1.00 90.81 80 ASN A O 1
ATOM 682 N N . ASP A 1 81 ? -13.612 -1.143 -1.983 1.00 90.25 81 ASP A N 1
ATOM 683 C CA . ASP A 1 81 ? -12.620 -0.096 -1.681 1.00 90.25 81 ASP A CA 1
ATOM 684 C C . ASP A 1 81 ? -11.316 -0.592 -1.029 1.00 90.25 81 ASP A C 1
ATOM 686 O O . ASP A 1 81 ? -10.508 0.215 -0.565 1.00 90.25 81 ASP A O 1
ATOM 690 N N . ARG A 1 82 ? -11.062 -1.904 -0.997 1.00 94.62 82 ARG A N 1
ATOM 691 C CA . ARG A 1 82 ? -9.816 -2.466 -0.460 1.00 94.62 82 ARG A CA 1
ATOM 692 C C . ARG A 1 82 ? -8.904 -2.921 -1.595 1.00 94.62 82 ARG A C 1
ATOM 694 O O . ARG A 1 82 ? -9.366 -3.712 -2.418 1.00 94.62 82 ARG A O 1
ATOM 701 N N . PRO A 1 83 ? -7.643 -2.455 -1.631 1.00 96.56 83 PRO A N 1
ATOM 702 C CA . PRO A 1 83 ? -6.684 -2.914 -2.623 1.00 96.56 83 PRO A CA 1
ATOM 703 C C . PRO A 1 83 ? -6.292 -4.371 -2.347 1.00 96.56 83 PRO A C 1
ATOM 705 O O . PRO A 1 83 ? -6.092 -4.759 -1.191 1.00 96.56 83 PRO A O 1
ATOM 708 N N . GLN A 1 84 ? -6.213 -5.166 -3.409 1.00 96.62 84 GLN A N 1
ATOM 709 C CA . GLN A 1 84 ? -5.816 -6.574 -3.406 1.00 96.62 84 GLN A CA 1
ATOM 710 C C . GLN A 1 84 ? -4.947 -6.862 -4.632 1.00 96.62 84 GLN A C 1
ATOM 712 O O . GLN A 1 84 ? -5.161 -6.270 -5.687 1.00 96.62 84 GLN A O 1
ATOM 717 N N . ILE A 1 85 ? -3.984 -7.776 -4.505 1.00 96.50 85 ILE A N 1
ATOM 718 C CA . ILE A 1 85 ? -3.224 -8.267 -5.658 1.00 96.50 85 ILE A CA 1
ATOM 719 C C . ILE A 1 85 ? -4.124 -9.169 -6.499 1.00 96.50 85 ILE A C 1
ATOM 721 O O . ILE A 1 85 ? -4.780 -10.064 -5.962 1.00 96.50 85 ILE A O 1
ATOM 725 N N . LYS A 1 86 ? -4.136 -8.946 -7.815 1.00 94.94 86 LYS A N 1
ATOM 726 C CA . LYS A 1 86 ? -4.853 -9.798 -8.763 1.00 94.94 86 LYS A CA 1
ATOM 727 C C . LYS A 1 86 ? -4.302 -11.220 -8.691 1.00 94.94 86 LYS A C 1
ATOM 729 O O . LYS A 1 86 ? -3.110 -11.458 -8.877 1.00 94.94 86 LYS A O 1
ATOM 734 N N . HIS A 1 87 ? -5.183 -12.181 -8.442 1.00 77.25 87 HIS A N 1
ATOM 735 C CA . HIS A 1 87 ? -4.853 -13.593 -8.587 1.00 77.25 87 HIS A CA 1
ATOM 736 C C . HIS A 1 87 ? -5.046 -13.981 -10.059 1.00 77.25 87 HIS A C 1
ATOM 738 O O . HIS A 1 87 ? -6.184 -14.095 -10.515 1.00 77.25 87 HIS A O 1
ATOM 744 N N . HIS A 1 88 ? -3.939 -14.119 -10.796 1.00 57.84 88 HIS A N 1
ATOM 745 C CA . HIS A 1 88 ? -3.923 -14.644 -12.170 1.00 57.84 88 HIS A CA 1
ATOM 746 C C . HIS A 1 88 ? -4.199 -16.151 -12.212 1.00 57.84 88 HIS A C 1
ATOM 748 O O . HIS A 1 88 ? -3.721 -16.870 -11.302 1.00 57.84 88 HIS A O 1
#

Organism: Bacillus thuringiensis (NCBI:txid1428)

Sequence (88 aa):
MDNTEYKSKLDGRIQSLLKRHTYYLNRKFESESDLGAFAEGVFLIEDELCFLLSFLTNQEIQYFHRFTNIQWTDEVEFVNDRPQIKHH

Foldseek 3Di:
DPPVVVVVVLVVLLVVLLVLLVVLVPDDDPDPVSVVVSVVVNVVSLQVNLVSQVPDDPVVLVVCVVPGDGDDDPQWDADNSRIDGDDD